Protein AF-X1FKG1-F1 (afdb_monomer_lite)

Structure (mmCIF, N/CA/C/O backbone):
data_AF-X1FKG1-F1
#
_entry.id   AF-X1FKG1-F1
#
loop_
_atom_site.group_PDB
_atom_site.id
_atom_site.type_symbol
_atom_site.label_atom_id
_atom_site.label_alt_id
_atom_site.label_comp_id
_atom_site.label_asym_id
_atom_site.label_entity_id
_atom_site.label_seq_id
_atom_site.pdbx_PDB_ins_code
_atom_site.Cartn_x
_atom_site.Cartn_y
_atom_site.Cartn_z
_atom_site.occupancy
_atom_site.B_iso_or_equiv
_atom_site.auth_seq_id
_atom_site.auth_comp_id
_atom_site.auth_asym_id
_atom_site.auth_atom_id
_atom_site.pdbx_PDB_model_num
ATOM 1 N N . ASP A 1 1 ? -14.562 4.900 23.841 1.00 72.75 1 ASP A N 1
ATOM 2 C CA . ASP A 1 1 ? -15.326 4.369 24.996 1.00 72.75 1 ASP A CA 1
ATOM 3 C C . ASP A 1 1 ? -16.244 3.189 24.719 1.00 72.75 1 ASP A C 1
ATOM 5 O O . ASP A 1 1 ? -16.094 2.174 25.389 1.00 72.75 1 ASP A O 1
ATOM 9 N N . ALA A 1 2 ? -17.152 3.243 23.737 1.00 84.62 2 ALA A N 1
ATOM 10 C CA . ALA A 1 2 ? -18.102 2.145 23.490 1.00 84.62 2 ALA A CA 1
ATOM 11 C C . ALA A 1 2 ? -17.444 0.772 23.217 1.00 84.62 2 ALA A C 1
ATOM 13 O O . ALA A 1 2 ? -17.965 -0.261 23.644 1.00 84.62 2 ALA A O 1
ATOM 14 N N . VAL A 1 3 ? -16.292 0.757 22.536 1.00 84.81 3 VAL A N 1
ATOM 15 C CA . VAL A 1 3 ? -15.502 -0.458 22.264 1.00 84.81 3 VAL A CA 1
ATOM 16 C C . VAL A 1 3 ? -14.938 -1.040 23.564 1.00 84.81 3 VAL A C 1
ATOM 18 O O . VAL A 1 3 ? -15.199 -2.198 23.875 1.00 84.81 3 VAL A O 1
ATOM 21 N N . ILE A 1 4 ? -14.272 -0.215 24.379 1.00 85.12 4 ILE A N 1
ATOM 22 C CA . ILE A 1 4 ? -13.695 -0.619 25.674 1.00 85.12 4 ILE A CA 1
ATOM 23 C C . ILE A 1 4 ? -14.789 -1.125 26.623 1.00 85.12 4 ILE A C 1
ATOM 25 O O . ILE A 1 4 ? -14.619 -2.155 27.268 1.00 85.12 4 ILE A O 1
ATOM 29 N N . ALA A 1 5 ? -15.939 -0.447 26.673 1.00 87.25 5 ALA A N 1
ATOM 30 C CA . ALA A 1 5 ? -17.075 -0.872 27.488 1.00 87.25 5 ALA A CA 1
ATOM 31 C C . ALA A 1 5 ? -17.655 -2.223 27.037 1.00 87.25 5 ALA A C 1
ATOM 33 O O . ALA A 1 5 ? -18.101 -3.009 27.866 1.00 87.25 5 ALA A O 1
ATOM 34 N N . THR A 1 6 ? -17.646 -2.510 25.731 1.00 85.81 6 THR A N 1
ATOM 35 C CA . THR A 1 6 ? -18.122 -3.794 25.191 1.00 85.81 6 THR A CA 1
ATOM 36 C C . THR A 1 6 ? -17.138 -4.923 25.519 1.00 85.81 6 THR A C 1
ATOM 38 O O . THR A 1 6 ? -17.564 -6.003 25.922 1.00 85.81 6 THR A O 1
ATOM 41 N N . ILE A 1 7 ? -15.830 -4.650 25.448 1.00 86.12 7 ILE A N 1
ATOM 42 C CA . ILE A 1 7 ? -14.781 -5.604 25.841 1.00 86.12 7 ILE A CA 1
ATOM 43 C C . ILE A 1 7 ? -14.866 -5.904 27.343 1.00 86.12 7 ILE A C 1
ATOM 45 O O . ILE A 1 7 ? -14.930 -7.065 27.723 1.00 86.12 7 ILE A O 1
ATOM 49 N N . LYS A 1 8 ? -14.972 -4.874 28.197 1.00 85.56 8 LYS A N 1
ATOM 50 C CA . LYS A 1 8 ? -15.081 -5.035 29.661 1.00 85.56 8 LYS A CA 1
ATOM 51 C C . LYS A 1 8 ? -16.341 -5.775 30.128 1.00 85.56 8 LYS A C 1
ATOM 53 O O . LYS A 1 8 ? -16.339 -6.316 31.225 1.00 85.56 8 LYS A O 1
ATOM 58 N N . LYS A 1 9 ? -17.422 -5.766 29.340 1.00 89.06 9 LYS A N 1
ATOM 59 C CA . LYS A 1 9 ? -18.666 -6.495 29.650 1.00 89.06 9 LYS A CA 1
ATOM 60 C C . LYS A 1 9 ? -18.612 -7.980 29.280 1.00 89.06 9 LYS A C 1
ATOM 62 O O . LYS A 1 9 ? -19.442 -8.740 29.766 1.00 89.06 9 LYS A O 1
ATOM 67 N N . SER A 1 10 ? -17.688 -8.371 28.407 1.00 89.19 10 SER A N 1
ATOM 68 C CA . SER A 1 10 ? -17.559 -9.751 27.932 1.00 89.19 10 SER A CA 1
ATOM 69 C C . SER A 1 10 ? -16.754 -10.572 28.941 1.00 89.19 10 SER A C 1
ATOM 71 O O . SER A 1 10 ? -15.785 -10.060 29.500 1.00 89.19 10 SER A O 1
ATOM 73 N N . LYS A 1 11 ? -17.138 -11.831 29.190 1.00 86.50 11 LYS A N 1
ATOM 74 C CA . LYS A 1 11 ? -16.444 -12.689 30.169 1.00 86.50 11 LYS A CA 1
ATOM 75 C C . LYS A 1 11 ? -15.296 -13.469 29.535 1.00 86.50 11 LYS A C 1
ATOM 77 O O . LYS A 1 11 ? -14.304 -13.738 30.206 1.00 86.50 11 LYS A O 1
ATOM 82 N N . ALA A 1 12 ? -15.416 -13.799 28.250 1.00 90.12 12 ALA A N 1
ATOM 83 C CA . ALA A 1 12 ? -14.386 -14.488 27.480 1.00 90.12 12 ALA A CA 1
ATOM 84 C C . ALA A 1 12 ? -13.888 -13.656 26.286 1.00 90.12 12 ALA A C 1
ATOM 86 O O . ALA A 1 12 ? -14.595 -12.808 25.737 1.00 90.12 12 ALA A O 1
ATOM 87 N N . THR A 1 13 ? -12.664 -13.939 25.837 1.00 85.88 13 THR A N 1
ATOM 88 C CA . THR A 1 13 ? -12.064 -13.324 24.639 1.00 85.88 13 THR A CA 1
ATOM 89 C C . THR A 1 13 ? -12.854 -13.640 23.370 1.00 85.88 13 THR A C 1
ATOM 91 O O . THR A 1 13 ? -13.007 -12.774 22.511 1.00 85.88 13 THR A O 1
ATOM 94 N N . THR A 1 14 ? -13.409 -14.849 23.268 1.00 89.44 14 THR A N 1
ATOM 95 C CA . THR A 1 14 ? -14.283 -15.281 22.167 1.00 89.44 14 THR A CA 1
ATOM 96 C C . THR A 1 14 ? -15.592 -14.491 22.132 1.00 89.44 14 THR A C 1
ATOM 98 O O . THR A 1 14 ? -15.970 -13.989 21.075 1.00 89.44 14 THR A O 1
ATOM 101 N N . GLU A 1 15 ? -16.233 -14.292 23.288 1.00 90.00 15 GLU A N 1
ATOM 102 C CA . GLU A 1 15 ? -17.449 -13.477 23.426 1.00 90.00 15 GLU A CA 1
ATOM 103 C C . GLU A 1 15 ? -17.204 -12.010 23.051 1.00 90.00 15 GLU A C 1
ATOM 105 O O . GLU A 1 15 ? -18.031 -11.394 22.372 1.00 90.00 15 GLU A O 1
ATOM 110 N N . ALA A 1 16 ? -16.057 -11.450 23.454 1.00 88.81 16 ALA A N 1
ATOM 111 C CA . ALA A 1 16 ? -15.669 -10.090 23.088 1.00 88.81 16 ALA A CA 1
ATOM 112 C C . ALA A 1 16 ? -15.492 -9.958 21.569 1.00 88.81 16 ALA A C 1
ATOM 114 O O . ALA A 1 16 ? -15.985 -9.002 20.970 1.00 88.81 16 ALA A O 1
ATOM 115 N N . LEU A 1 17 ? -14.848 -10.942 20.936 1.00 90.62 17 LEU A N 1
ATOM 116 C CA . LEU A 1 17 ? -14.663 -11.012 19.487 1.00 90.62 17 LEU A CA 1
ATOM 117 C C . LEU A 1 17 ? -16.005 -11.030 18.745 1.00 90.62 17 LEU A C 1
ATOM 119 O O . LEU A 1 17 ? -16.232 -10.202 17.863 1.00 90.62 17 LEU A O 1
ATOM 123 N N . GLU A 1 18 ? -16.917 -11.927 19.126 1.00 91.19 18 GLU A N 1
ATOM 124 C CA . GLU A 1 18 ? -18.247 -12.010 18.515 1.00 91.19 18 GLU A CA 1
ATOM 125 C C . GLU A 1 18 ? -19.071 -10.740 18.731 1.00 91.19 18 GLU A C 1
ATOM 127 O O . GLU A 1 18 ? -19.745 -10.269 17.812 1.00 91.19 18 GLU A O 1
ATOM 132 N N . SER A 1 19 ? -18.994 -10.158 19.928 1.00 90.56 19 SER A N 1
ATOM 133 C CA . SER A 1 19 ? -19.688 -8.914 20.261 1.00 90.56 19 SER A CA 1
ATOM 134 C C . SER A 1 19 ? -19.170 -7.741 19.432 1.00 90.56 19 SER A C 1
ATOM 136 O O . SER A 1 19 ? -19.964 -6.931 18.951 1.00 90.56 19 SER A O 1
ATOM 138 N N . LEU A 1 20 ? -17.854 -7.656 19.213 1.00 89.94 20 LEU A N 1
ATOM 139 C CA . LEU A 1 20 ? -17.237 -6.633 18.367 1.00 89.94 20 LEU A CA 1
ATOM 140 C C . LEU A 1 20 ? -17.643 -6.792 16.897 1.00 89.94 20 LEU A C 1
ATOM 142 O O . LEU A 1 20 ? -18.009 -5.806 16.255 1.00 89.94 20 LEU A O 1
ATOM 146 N N . VAL A 1 21 ? -17.650 -8.026 16.386 1.00 92.19 21 VAL A N 1
ATOM 147 C CA . VAL A 1 21 ? -18.098 -8.339 15.020 1.00 92.19 21 VAL A CA 1
ATOM 148 C C . VAL A 1 21 ? -19.570 -7.962 14.830 1.00 92.19 21 VAL A C 1
ATOM 150 O O . VAL A 1 21 ? -19.896 -7.229 13.899 1.00 92.19 21 VAL A O 1
ATOM 153 N N . LYS A 1 22 ? -20.461 -8.391 15.734 1.00 91.25 22 LYS A N 1
ATOM 154 C CA . LYS A 1 22 ? -21.910 -8.139 15.627 1.00 91.25 22 LYS A CA 1
ATOM 155 C C . LYS A 1 22 ? -22.260 -6.657 15.781 1.00 91.25 22 LYS A C 1
ATOM 157 O O . LYS A 1 22 ? -23.047 -6.126 15.003 1.00 91.25 22 LYS A O 1
ATOM 162 N N . LYS A 1 23 ? -21.679 -5.976 16.773 1.00 90.56 23 LYS A N 1
ATOM 163 C CA . LYS A 1 23 ? -22.067 -4.606 17.146 1.00 90.56 23 LYS A CA 1
ATOM 164 C C . LYS A 1 23 ? -21.447 -3.531 16.256 1.00 90.56 23 LYS A C 1
ATOM 166 O O . LYS A 1 23 ? -22.103 -2.534 15.973 1.00 90.56 23 LYS A O 1
ATOM 171 N N . PHE A 1 24 ? -20.203 -3.724 15.818 1.00 89.81 24 PHE A N 1
ATOM 172 C CA . PHE A 1 24 ? -19.464 -2.741 15.016 1.00 89.81 24 PHE A CA 1
ATOM 173 C C . PHE A 1 24 ? -19.287 -3.168 13.553 1.00 89.81 24 PHE A C 1
ATOM 175 O O . PHE A 1 24 ? -18.606 -2.474 12.802 1.00 89.81 24 PHE A O 1
ATOM 182 N N . LYS A 1 25 ? -19.903 -4.288 13.139 1.00 92.38 25 LYS A N 1
ATOM 183 C CA . LYS A 1 25 ? -19.806 -4.856 11.780 1.00 92.38 25 LYS A CA 1
ATOM 184 C C . LYS A 1 25 ? -18.354 -5.029 11.314 1.00 92.38 25 LYS A C 1
ATOM 186 O O . LYS A 1 25 ? -18.039 -4.853 10.140 1.00 92.38 25 LYS A O 1
ATOM 191 N N . LEU A 1 26 ? -17.462 -5.346 12.251 1.00 91.50 26 LEU A N 1
ATOM 192 C CA . LEU A 1 26 ? -16.046 -5.567 11.978 1.00 91.50 26 LEU A CA 1
ATOM 193 C C . LEU A 1 26 ? -15.831 -6.976 11.432 1.00 91.50 26 LEU A C 1
ATOM 195 O O . LEU A 1 26 ? -16.519 -7.920 11.815 1.00 91.50 26 LEU A O 1
ATOM 199 N N . THR A 1 27 ? -14.821 -7.145 10.587 1.00 93.62 27 THR A N 1
ATOM 200 C CA . THR A 1 27 ? -14.333 -8.487 10.246 1.00 93.62 27 THR A CA 1
ATOM 201 C C . THR A 1 27 ? -13.663 -9.133 11.459 1.00 93.62 27 THR A C 1
ATOM 203 O O . THR A 1 27 ? -13.145 -8.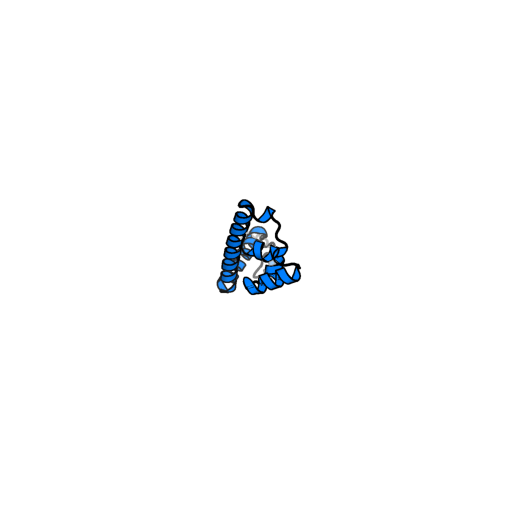448 12.344 1.00 93.62 27 THR A O 1
ATOM 206 N N . ARG A 1 28 ? -13.602 -10.469 11.486 1.00 91.69 28 ARG A N 1
ATOM 207 C CA . ARG A 1 28 ? -12.957 -11.214 12.581 1.00 91.69 28 ARG A CA 1
ATOM 208 C C . ARG A 1 28 ? -11.498 -10.788 12.796 1.00 91.69 28 ARG A C 1
ATOM 210 O O . ARG A 1 28 ? -11.077 -10.619 13.933 1.00 91.69 28 ARG A O 1
ATOM 217 N N . ARG A 1 29 ? -10.762 -10.534 11.705 1.00 93.12 29 ARG A N 1
ATOM 218 C CA . ARG A 1 29 ? -9.380 -10.022 11.744 1.00 93.12 29 ARG A CA 1
ATOM 219 C C . ARG A 1 29 ? -9.290 -8.630 12.373 1.00 93.12 29 ARG A C 1
ATOM 221 O O . ARG A 1 29 ? -8.436 -8.403 13.219 1.00 93.12 29 ARG A O 1
ATOM 228 N N . GLN A 1 30 ? -10.184 -7.714 11.997 1.00 91.81 30 GLN A N 1
ATOM 229 C CA . GLN A 1 30 ? -10.224 -6.369 12.583 1.00 91.81 30 GLN A CA 1
ATOM 230 C C . GLN A 1 30 ? -10.578 -6.411 14.072 1.00 91.81 30 GLN A C 1
ATOM 232 O O . GLN A 1 30 ? -9.939 -5.738 14.871 1.00 91.81 30 GLN A O 1
ATOM 237 N N . ALA A 1 31 ? -11.566 -7.220 14.456 1.00 92.00 31 ALA A N 1
ATOM 238 C CA . ALA A 1 31 ? -11.950 -7.373 15.854 1.00 92.00 31 ALA A CA 1
ATOM 239 C C . ALA A 1 31 ? -10.812 -7.969 16.702 1.00 92.00 31 ALA A C 1
ATOM 241 O O . ALA A 1 31 ? -10.580 -7.507 17.816 1.00 92.00 31 ALA A O 1
ATOM 242 N N . GLN A 1 32 ? -10.060 -8.932 16.164 1.00 91.62 32 GLN A N 1
ATOM 243 C CA . GLN A 1 32 ? -8.874 -9.472 16.826 1.00 91.62 32 GLN A CA 1
ATOM 244 C C . GLN A 1 32 ? -7.773 -8.411 16.994 1.00 91.62 32 GLN A C 1
ATOM 246 O O . GLN A 1 32 ? -7.265 -8.244 18.098 1.00 91.62 32 GLN A O 1
ATOM 251 N N . ALA A 1 33 ? -7.482 -7.620 15.957 1.00 91.06 33 ALA A N 1
ATOM 252 C CA . ALA A 1 33 ? -6.508 -6.527 16.047 1.00 91.06 33 ALA A CA 1
ATOM 253 C C . ALA A 1 33 ? -6.888 -5.477 17.113 1.00 91.06 33 ALA A C 1
ATOM 255 O O . ALA A 1 33 ? -6.027 -4.941 17.811 1.00 91.06 33 ALA A O 1
ATOM 256 N N . VAL A 1 34 ? -8.189 -5.211 17.288 1.00 89.31 34 VAL A N 1
ATOM 257 C CA . VAL A 1 34 ? -8.692 -4.326 18.352 1.00 89.31 34 VAL A CA 1
ATOM 258 C C . VAL A 1 34 ? -8.434 -4.913 19.744 1.00 89.31 34 VAL A C 1
ATOM 260 O O . VAL A 1 34 ? -8.084 -4.168 20.656 1.00 89.31 34 VAL A O 1
ATOM 263 N N . LEU A 1 35 ? -8.578 -6.229 19.927 1.00 88.00 35 LEU A N 1
ATOM 264 C CA . LEU A 1 35 ? -8.285 -6.890 21.207 1.00 88.00 35 LEU A CA 1
ATOM 265 C C . LEU A 1 35 ? -6.785 -6.917 21.529 1.00 88.00 35 LEU A C 1
ATOM 267 O O . LEU A 1 35 ? -6.412 -6.850 22.696 1.00 88.00 35 LEU A O 1
ATOM 271 N N . GLU A 1 36 ? -5.933 -6.989 20.508 1.00 90.06 36 GLU A N 1
ATOM 272 C CA . GLU A 1 36 ? -4.468 -6.986 20.639 1.00 90.06 36 GLU A CA 1
ATOM 273 C C . GLU A 1 36 ? -3.882 -5.574 20.852 1.00 90.06 36 GLU A C 1
ATOM 275 O O . GLU A 1 36 ? -2.687 -5.419 21.121 1.00 90.06 36 GLU A O 1
ATOM 280 N N . THR A 1 37 ? -4.716 -4.532 20.761 1.00 88.75 37 THR A N 1
ATOM 281 C CA . THR A 1 37 ? -4.295 -3.135 20.925 1.00 88.75 37 THR A CA 1
ATOM 282 C C . THR A 1 37 ? -3.860 -2.859 22.369 1.00 88.75 37 THR A C 1
ATOM 284 O O . THR A 1 37 ? -4.573 -3.150 23.330 1.00 88.75 37 THR A O 1
ATOM 287 N N . ARG A 1 38 ? -2.690 -2.237 22.541 1.00 86.31 38 ARG A N 1
ATOM 288 C CA . ARG A 1 38 ? -2.139 -1.865 23.855 1.00 86.31 38 ARG A CA 1
ATOM 289 C C . ARG A 1 38 ? -2.599 -0.465 24.259 1.00 86.31 38 ARG A C 1
ATOM 291 O O . ARG A 1 38 ? -2.647 0.431 23.423 1.00 86.31 38 ARG A O 1
ATOM 298 N N . LEU A 1 39 ? -2.827 -0.226 25.555 1.00 83.69 39 LEU A N 1
ATOM 299 C CA . LEU A 1 39 ? -3.289 1.079 26.070 1.00 83.69 39 LEU A CA 1
ATOM 300 C C . LEU A 1 39 ? -2.385 2.260 25.663 1.00 83.69 39 LEU A C 1
ATOM 302 O O . LEU A 1 39 ? -2.887 3.343 25.383 1.00 83.69 39 LEU A O 1
ATOM 306 N N . GLN A 1 40 ? -1.071 2.046 25.552 1.00 85.12 40 GLN A N 1
ATOM 307 C CA . GLN A 1 40 ? -0.111 3.061 25.087 1.00 85.12 40 GLN A CA 1
ATOM 308 C C . GLN A 1 40 ? -0.398 3.589 23.666 1.00 85.12 40 GLN A C 1
ATOM 310 O O . GLN A 1 40 ? -0.086 4.737 23.353 1.00 85.12 40 GLN A O 1
ATOM 315 N N . GLN A 1 41 ? -1.030 2.778 22.810 1.00 83.12 41 GLN A N 1
ATOM 316 C CA . GLN A 1 41 ? -1.378 3.149 21.433 1.00 83.12 41 GLN A CA 1
ATOM 317 C C . GLN A 1 41 ? -2.585 4.097 21.370 1.00 83.12 41 GLN A C 1
ATOM 319 O O . GLN A 1 41 ? -2.892 4.642 20.315 1.00 83.12 41 GLN A O 1
ATOM 324 N N . LEU A 1 42 ? -3.268 4.320 22.498 1.00 81.00 42 LEU A N 1
ATOM 325 C CA . LEU A 1 42 ? -4.374 5.272 22.601 1.00 81.00 42 LEU A CA 1
ATOM 326 C C . LEU A 1 42 ? -3.900 6.710 22.847 1.00 81.00 42 LEU A C 1
ATOM 328 O O . LEU A 1 42 ? -4.734 7.613 22.865 1.00 81.00 42 LEU A O 1
ATOM 332 N N . THR A 1 43 ? -2.596 6.932 23.036 1.00 90.31 43 THR A N 1
ATOM 333 C CA . THR A 1 43 ? -2.030 8.277 23.196 1.00 90.31 43 THR A CA 1
ATOM 334 C C . THR A 1 43 ? -2.253 9.128 21.943 1.00 90.31 43 THR A C 1
ATOM 336 O O . THR A 1 43 ? -2.276 8.617 20.821 1.00 90.31 43 THR A O 1
ATOM 339 N N . SER A 1 44 ? -2.394 10.446 22.114 1.00 89.56 44 SER A N 1
ATOM 340 C CA . SER A 1 44 ? -2.662 11.369 21.000 1.00 89.56 44 SER A CA 1
ATOM 341 C C . SER A 1 44 ? -1.590 11.303 19.907 1.00 89.56 44 SER A C 1
ATOM 343 O O . SER A 1 44 ? -1.919 11.344 18.725 1.00 89.56 44 SER A O 1
ATOM 345 N N . LEU A 1 45 ? -0.320 11.127 20.292 1.00 92.25 45 LEU A N 1
ATOM 346 C CA . LEU A 1 45 ? 0.798 11.023 19.353 1.00 92.25 45 LEU A CA 1
ATOM 347 C C . LEU A 1 45 ? 0.691 9.776 18.460 1.00 92.25 45 LEU A C 1
ATOM 349 O O . LEU A 1 45 ? 0.885 9.866 17.249 1.00 92.25 45 LEU A O 1
ATOM 353 N N . GLU A 1 46 ? 0.361 8.618 19.035 1.00 90.06 46 GLU A N 1
ATOM 354 C CA . GLU A 1 46 ? 0.190 7.376 18.272 1.00 90.06 46 GLU A CA 1
ATOM 355 C C . GLU A 1 46 ? -1.050 7.435 17.371 1.00 90.06 46 GLU A C 1
ATOM 357 O O . GLU A 1 46 ? -1.004 7.009 16.216 1.00 90.06 46 GLU A O 1
ATOM 362 N N . GLN A 1 47 ? -2.133 8.064 17.837 1.00 87.81 47 GLN A N 1
ATOM 363 C CA . GLN A 1 47 ? -3.308 8.311 16.998 1.00 87.81 47 GLN A CA 1
ATOM 364 C C . GLN A 1 47 ? -2.997 9.223 15.804 1.00 87.81 47 GLN A C 1
ATOM 366 O O . GLN A 1 47 ? -3.491 8.984 14.700 1.00 87.81 47 GLN A O 1
ATOM 371 N N . GLU A 1 48 ? -2.192 10.270 15.994 1.00 92.81 48 GLU A N 1
ATOM 372 C CA . GLU A 1 48 ? -1.760 11.134 14.894 1.00 92.81 48 GLU A CA 1
ATOM 373 C C . GLU A 1 48 ? -0.874 10.395 13.892 1.00 92.81 48 GLU A C 1
ATOM 375 O O . GLU A 1 48 ? -1.081 10.544 12.686 1.00 92.81 48 GLU A O 1
ATOM 380 N N . LYS A 1 49 ? 0.075 9.576 14.365 1.00 93.00 49 LYS A N 1
ATOM 381 C CA . LYS A 1 49 ? 0.909 8.737 13.492 1.00 93.00 49 LYS A CA 1
ATOM 382 C C . LYS A 1 49 ? 0.053 7.805 12.638 1.00 93.00 49 LYS A C 1
ATOM 384 O O . LYS A 1 49 ? 0.205 7.813 11.421 1.00 93.00 49 LYS A O 1
ATOM 389 N N . LEU A 1 50 ? -0.904 7.099 13.242 1.00 90.25 50 LEU A N 1
ATOM 390 C CA . LEU A 1 50 ? -1.826 6.215 12.521 1.00 90.25 50 LEU A CA 1
ATOM 391 C C . LEU A 1 50 ? -2.668 6.966 11.482 1.00 90.25 50 LEU A C 1
ATOM 393 O O . LEU A 1 50 ? -2.870 6.478 10.372 1.00 90.25 50 LEU A O 1
ATOM 397 N N . LYS A 1 51 ? -3.148 8.175 11.804 1.00 92.25 51 LYS A N 1
ATOM 398 C CA . LYS A 1 51 ? -3.888 9.011 10.842 1.00 92.25 51 LYS A CA 1
ATOM 399 C C . LYS A 1 51 ? -3.013 9.445 9.665 1.00 92.25 51 LYS A C 1
ATOM 401 O O . LYS A 1 51 ? -3.502 9.461 8.534 1.00 92.25 51 LYS A O 1
ATOM 406 N N . LYS A 1 52 ? -1.749 9.802 9.919 1.00 95.38 52 LYS A N 1
ATOM 407 C CA . LYS A 1 52 ? -0.779 10.143 8.866 1.00 95.38 52 LYS A CA 1
ATOM 408 C C . LYS A 1 52 ? -0.501 8.932 7.983 1.00 95.38 52 LYS A C 1
ATOM 410 O O . LYS A 1 52 ? -0.705 9.017 6.779 1.00 95.38 52 LYS A O 1
ATOM 415 N N . GLU A 1 53 ? -0.176 7.793 8.584 1.00 94.25 53 GLU A N 1
ATOM 416 C CA . GLU A 1 53 ? 0.077 6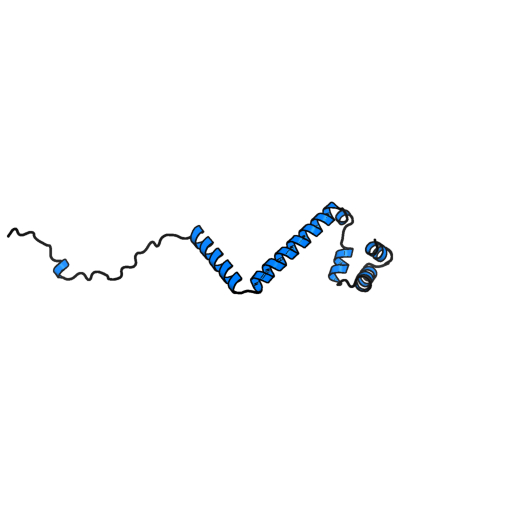.547 7.860 1.00 94.25 53 GLU A CA 1
ATOM 417 C C . GLU A 1 53 ? -1.126 6.130 7.005 1.00 94.25 53 GLU A C 1
ATOM 419 O O . GLU A 1 53 ? -0.976 5.808 5.829 1.00 94.25 53 GLU A O 1
ATOM 424 N N . TYR A 1 54 ? -2.343 6.219 7.548 1.00 94.88 54 TYR A N 1
ATOM 425 C CA . TYR A 1 54 ? -3.565 5.955 6.792 1.00 94.88 54 TYR A CA 1
ATOM 426 C C . TYR A 1 54 ? -3.712 6.881 5.577 1.00 94.88 54 TYR A C 1
ATOM 428 O O . TYR A 1 54 ? -4.083 6.430 4.489 1.00 94.88 54 TYR A O 1
ATOM 436 N N . LYS A 1 55 ? -3.417 8.176 5.739 1.00 95.69 55 LYS A N 1
ATOM 437 C CA . LYS A 1 55 ? -3.463 9.145 4.640 1.00 95.69 55 LYS A CA 1
ATOM 438 C C . LYS A 1 55 ? -2.427 8.807 3.566 1.00 95.69 55 LYS A C 1
ATOM 440 O O . LYS A 1 55 ? -2.777 8.799 2.386 1.00 95.69 55 LYS A O 1
ATOM 445 N N . ASP A 1 56 ? -1.208 8.475 3.972 1.00 95.56 56 ASP A N 1
ATOM 446 C CA . ASP A 1 56 ? -0.113 8.130 3.066 1.00 95.56 56 ASP A CA 1
ATOM 447 C C . ASP A 1 56 ? -0.410 6.836 2.302 1.00 95.56 56 ASP A C 1
ATOM 449 O O . ASP A 1 56 ? -0.241 6.774 1.084 1.00 95.56 56 ASP A O 1
ATOM 453 N N . LEU A 1 57 ? -0.932 5.812 2.985 1.00 95.31 57 LEU A N 1
ATOM 454 C CA . LEU A 1 57 ? -1.381 4.571 2.354 1.00 95.31 57 LEU A CA 1
ATOM 455 C C . LEU A 1 57 ? -2.500 4.832 1.346 1.00 95.31 57 LEU A C 1
ATOM 457 O O . LEU A 1 57 ? -2.446 4.328 0.227 1.00 95.31 57 LEU A O 1
ATOM 461 N N . LYS A 1 58 ? -3.488 5.663 1.694 1.00 95.06 58 LYS A N 1
ATOM 462 C CA . LYS A 1 58 ? -4.577 6.021 0.775 1.00 95.06 58 LYS A CA 1
ATOM 463 C C . LYS A 1 58 ? -4.065 6.773 -0.456 1.00 95.06 58 LYS A C 1
ATOM 465 O O . LYS A 1 58 ? -4.564 6.554 -1.560 1.00 95.06 58 LYS A O 1
ATOM 470 N N . GLN A 1 59 ? -3.065 7.635 -0.280 1.00 95.19 59 GLN A N 1
ATOM 471 C CA . GLN A 1 59 ? -2.415 8.330 -1.385 1.00 95.19 59 GLN A CA 1
ATOM 472 C C . GLN A 1 59 ? -1.668 7.350 -2.297 1.00 95.19 59 GLN A C 1
ATOM 474 O O . GLN A 1 59 ? -1.888 7.383 -3.507 1.00 95.19 59 GLN A O 1
ATOM 479 N N . LYS A 1 60 ? -0.879 6.431 -1.727 1.00 93.88 60 LYS A N 1
ATOM 480 C CA . LYS A 1 60 ? -0.182 5.375 -2.479 1.00 93.88 60 LYS A CA 1
ATOM 481 C C . LYS A 1 60 ? -1.147 4.476 -3.247 1.00 93.88 60 LYS A C 1
ATOM 483 O O . LYS A 1 60 ? -0.914 4.202 -4.416 1.00 93.88 60 LYS A O 1
ATOM 488 N N . ILE A 1 61 ? -2.257 4.062 -2.630 1.00 93.75 61 ILE A N 1
ATOM 489 C CA . ILE A 1 61 ? -3.292 3.261 -3.306 1.00 93.75 61 ILE A CA 1
ATOM 490 C C . ILE A 1 61 ? -3.832 4.012 -4.524 1.00 93.75 61 ILE A C 1
ATOM 492 O O . ILE A 1 61 ? -3.888 3.448 -5.610 1.00 93.75 61 ILE A O 1
ATOM 496 N N . SER A 1 62 ? -4.174 5.293 -4.372 1.00 92.62 62 SER A N 1
ATOM 497 C CA . SER A 1 62 ? -4.661 6.119 -5.485 1.00 92.62 62 SER A CA 1
ATOM 498 C C . SER A 1 62 ? -3.630 6.248 -6.609 1.00 92.62 62 SER A C 1
ATOM 500 O O . SER A 1 62 ? -3.978 6.174 -7.786 1.00 92.62 62 SER A O 1
ATOM 502 N N . GLU A 1 63 ? -2.355 6.413 -6.262 1.00 89.62 63 GLU A N 1
ATOM 503 C CA . GLU A 1 63 ? -1.259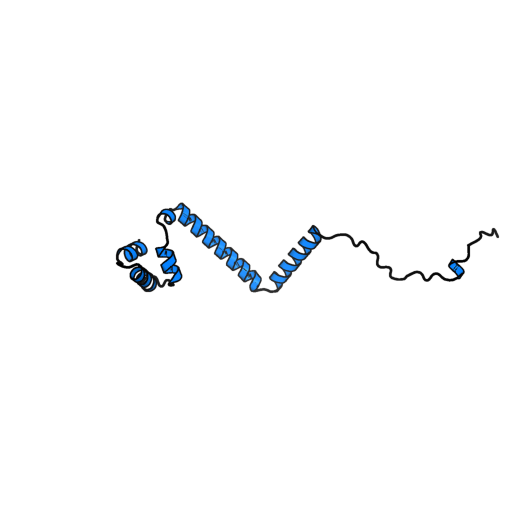 6.468 -7.227 1.00 89.62 63 GLU A CA 1
ATOM 504 C C . GLU A 1 63 ? -1.097 5.142 -7.982 1.00 89.62 63 GLU A C 1
ATOM 506 O O . GLU A 1 63 ? -1.104 5.132 -9.213 1.00 89.62 63 GLU A O 1
ATOM 511 N N . PHE A 1 64 ? -1.049 4.016 -7.269 1.00 90.44 64 PHE A N 1
ATOM 512 C CA . PHE A 1 64 ? -0.942 2.693 -7.882 1.00 90.44 64 PHE A CA 1
ATOM 513 C C . PHE A 1 64 ? -2.162 2.351 -8.733 1.00 90.44 64 PHE A C 1
ATOM 515 O O . PHE A 1 64 ? -2.010 1.851 -9.843 1.00 90.44 64 PHE A O 1
ATOM 522 N N . GLU A 1 65 ? -3.372 2.684 -8.284 1.00 90.38 65 GLU A N 1
ATOM 523 C CA . GLU A 1 65 ? -4.575 2.515 -9.096 1.00 90.38 65 GLU A CA 1
ATOM 524 C C . GLU A 1 65 ? -4.529 3.345 -10.380 1.00 90.38 65 GLU A C 1
ATOM 526 O O . GLU A 1 65 ? -4.953 2.862 -11.427 1.00 90.38 65 GLU A O 1
ATOM 531 N N . LYS A 1 66 ? -4.024 4.585 -10.333 1.00 88.38 66 LYS A N 1
ATOM 532 C CA . LYS A 1 66 ? -3.860 5.417 -11.538 1.00 88.38 66 LYS A CA 1
ATOM 533 C C . LYS A 1 66 ? -2.871 4.807 -12.523 1.00 88.38 66 LYS A C 1
ATOM 535 O O . LYS A 1 66 ? -3.095 4.893 -13.728 1.00 88.38 66 LYS A O 1
ATOM 540 N N . ILE A 1 67 ? -1.800 4.202 -12.015 1.00 86.44 67 ILE A N 1
ATOM 541 C CA . ILE A 1 67 ? -0.817 3.498 -12.839 1.00 86.44 67 ILE A CA 1
ATOM 542 C C . ILE A 1 67 ? -1.463 2.258 -13.470 1.00 86.44 67 ILE A C 1
ATOM 544 O O . ILE A 1 67 ? -1.378 2.082 -14.679 1.00 86.44 67 ILE A O 1
ATOM 548 N N . LEU A 1 68 ? -2.171 1.441 -12.684 1.00 85.56 68 LEU A N 1
ATOM 549 C CA . LEU A 1 68 ? -2.793 0.202 -13.164 1.00 85.56 68 LEU A CA 1
ATOM 550 C C . LEU A 1 68 ? -3.969 0.434 -14.126 1.00 85.56 68 LEU A C 1
ATOM 552 O O . LEU A 1 68 ? -4.220 -0.403 -14.988 1.00 85.56 68 LEU A O 1
ATOM 556 N N . LYS A 1 69 ? -4.692 1.553 -13.999 1.00 89.50 69 LYS A N 1
ATOM 557 C CA . LYS A 1 69 ? -5.845 1.880 -14.858 1.00 89.50 69 LYS A CA 1
ATOM 558 C C . LYS A 1 69 ? -5.456 2.298 -16.279 1.00 89.50 69 LYS A C 1
ATOM 560 O O . LYS A 1 69 ? -6.300 2.204 -17.165 1.00 89.50 69 LYS A O 1
ATOM 565 N N . ASP A 1 70 ? -4.227 2.765 -16.509 1.00 88.62 70 ASP A N 1
ATOM 566 C CA . ASP A 1 70 ? -3.793 3.253 -17.822 1.00 88.62 70 ASP A CA 1
ATOM 567 C C . ASP A 1 70 ? -2.427 2.682 -18.224 1.00 88.62 70 ASP A C 1
ATOM 569 O O . ASP A 1 70 ? -1.372 3.092 -17.733 1.00 88.62 70 ASP A O 1
ATOM 573 N N . ILE A 1 71 ? -2.453 1.790 -19.216 1.00 87.38 71 ILE A N 1
ATOM 574 C CA . ILE A 1 71 ? -1.266 1.196 -19.843 1.00 87.38 71 ILE A CA 1
ATOM 575 C C . ILE A 1 71 ? -0.266 2.254 -20.332 1.00 87.38 71 ILE A C 1
ATOM 577 O O . ILE A 1 71 ? 0.943 2.026 -20.277 1.00 87.38 71 ILE A O 1
ATOM 581 N N . LYS A 1 72 ? -0.724 3.434 -20.774 1.00 88.94 72 LYS A N 1
ATOM 582 C CA . LYS A 1 72 ? 0.180 4.499 -21.233 1.00 88.94 72 LYS A CA 1
ATOM 583 C C . LYS A 1 72 ? 1.032 5.043 -20.091 1.00 88.94 72 LYS A C 1
ATOM 585 O O . LYS A 1 72 ? 2.190 5.389 -20.320 1.00 88.94 72 LYS A O 1
ATOM 590 N N . ASN A 1 73 ? 0.494 5.113 -18.873 1.00 85.12 73 ASN A N 1
ATOM 591 C CA . ASN A 1 73 ? 1.256 5.555 -17.706 1.00 85.12 73 ASN A CA 1
ATOM 592 C C . ASN A 1 73 ? 2.308 4.519 -17.309 1.00 85.12 73 ASN A C 1
ATOM 594 O O . ASN A 1 73 ? 3.443 4.897 -17.031 1.00 85.12 73 ASN A O 1
ATOM 598 N N . VAL 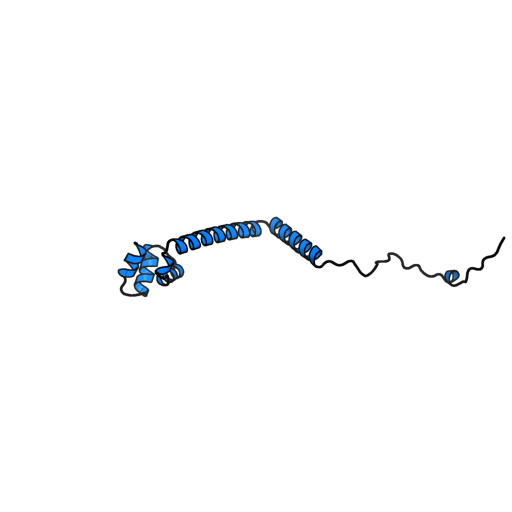A 1 74 ? 1.975 3.228 -17.388 1.00 86.81 74 VAL A N 1
ATOM 599 C CA . VAL A 1 74 ? 2.945 2.138 -17.191 1.00 86.81 74 VAL A CA 1
ATOM 600 C C . VAL A 1 74 ? 4.093 2.244 -18.197 1.00 86.81 74 VAL A C 1
ATOM 602 O O . VAL A 1 74 ? 5.256 2.260 -17.805 1.00 86.81 74 VAL A O 1
ATOM 605 N N . LEU A 1 75 ? 3.787 2.404 -19.488 1.00 89.94 75 LEU A N 1
ATOM 606 C CA . LEU A 1 75 ? 4.812 2.540 -20.528 1.00 89.94 75 LEU A CA 1
ATOM 607 C C . LEU A 1 75 ? 5.695 3.778 -20.324 1.00 89.94 75 LEU A C 1
ATOM 609 O O . LEU A 1 75 ? 6.904 3.700 -20.524 1.00 89.94 75 LEU A O 1
ATOM 613 N N . LYS A 1 76 ? 5.125 4.907 -19.884 1.00 91.75 76 LYS A N 1
ATOM 614 C CA . LYS A 1 76 ? 5.910 6.104 -19.540 1.00 91.75 76 LYS A CA 1
ATOM 615 C C . LYS A 1 76 ? 6.891 5.838 -18.400 1.00 91.75 76 LYS A C 1
ATOM 617 O O . LYS A 1 76 ? 8.030 6.290 -18.484 1.00 91.75 76 LYS A O 1
ATOM 622 N N . ILE A 1 77 ? 6.459 5.120 -17.361 1.00 90.38 77 ILE A N 1
ATOM 623 C CA . ILE A 1 77 ? 7.323 4.745 -16.234 1.00 90.38 77 ILE A CA 1
ATOM 624 C C . ILE A 1 77 ? 8.460 3.851 -16.729 1.00 90.38 77 ILE A C 1
ATOM 626 O O . ILE A 1 77 ? 9.618 4.167 -16.481 1.00 90.38 77 ILE A O 1
ATOM 630 N N . ILE A 1 78 ? 8.152 2.825 -17.526 1.00 90.81 78 ILE A N 1
ATOM 631 C CA . ILE A 1 78 ? 9.163 1.921 -18.095 1.00 90.81 78 ILE A CA 1
ATOM 632 C C . ILE A 1 78 ? 10.183 2.694 -18.938 1.00 90.81 78 ILE A C 1
ATOM 634 O O . ILE A 1 78 ? 11.385 2.527 -18.762 1.00 90.81 78 ILE A O 1
ATOM 638 N N . VAL A 1 79 ? 9.733 3.575 -19.837 1.00 94.31 79 VAL A N 1
ATOM 639 C CA . VAL A 1 79 ? 10.640 4.387 -20.667 1.00 94.31 79 VAL A CA 1
ATOM 640 C C . VAL A 1 79 ? 11.527 5.280 -19.802 1.00 94.31 79 VAL A C 1
ATOM 642 O O . V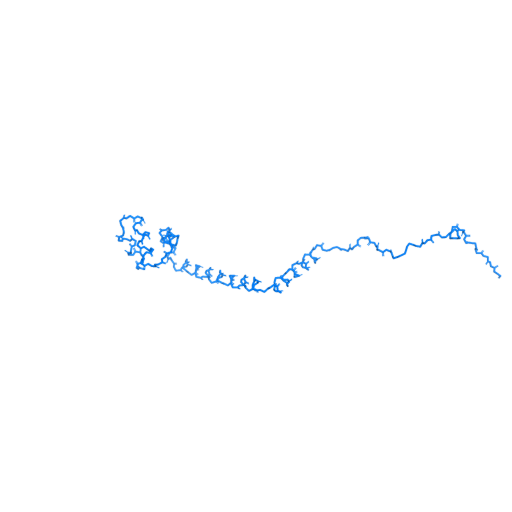AL A 1 79 ? 12.713 5.436 -20.096 1.00 94.31 79 VAL A O 1
ATOM 645 N N . LYS A 1 80 ? 10.976 5.866 -18.736 1.00 95.00 80 LYS A N 1
ATOM 646 C CA . LYS A 1 80 ? 11.748 6.677 -17.79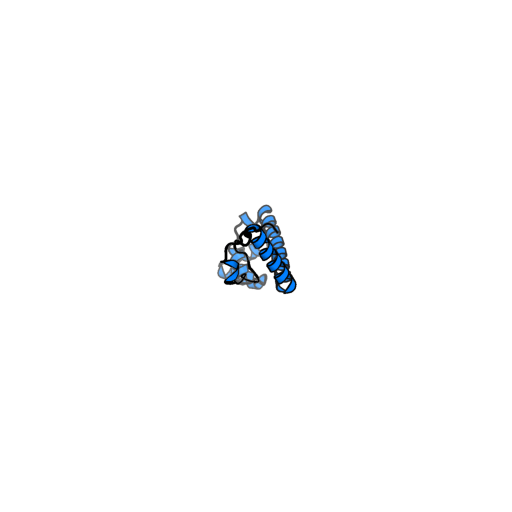4 1.00 95.00 80 LYS A CA 1
ATOM 647 C C . LYS A 1 80 ? 12.824 5.838 -17.097 1.00 95.00 80 LYS A C 1
ATOM 649 O O . LYS A 1 80 ? 13.990 6.216 -17.147 1.00 95.00 80 LYS A O 1
ATOM 654 N N . GLU A 1 81 ? 12.459 4.692 -16.531 1.00 93.81 81 GLU A N 1
ATOM 655 C CA . GLU A 1 81 ? 13.385 3.797 -15.824 1.00 93.81 81 GLU A CA 1
ATOM 656 C C . GLU A 1 81 ? 14.476 3.242 -16.751 1.00 93.81 81 GLU A C 1
ATOM 658 O O . GLU A 1 81 ? 15.654 3.247 -16.401 1.00 93.81 81 GLU A O 1
ATOM 663 N N . VAL A 1 82 ? 14.122 2.831 -17.972 1.00 94.31 82 VAL A N 1
ATOM 664 C CA . VAL A 1 82 ? 15.091 2.346 -18.970 1.00 94.31 82 VAL A CA 1
ATOM 665 C C . VAL A 1 82 ? 16.071 3.448 -19.374 1.00 94.31 82 VAL A C 1
ATOM 667 O O . VAL A 1 82 ? 17.265 3.186 -19.516 1.00 94.31 82 VAL A O 1
ATOM 670 N N . ASN A 1 83 ? 15.605 4.690 -19.528 1.00 94.62 83 ASN A N 1
ATOM 671 C CA . ASN A 1 83 ? 16.493 5.819 -19.805 1.00 94.62 83 ASN A CA 1
ATOM 672 C C . ASN A 1 83 ? 17.401 6.147 -18.614 1.00 94.62 83 ASN A C 1
ATOM 674 O O . ASN A 1 83 ? 18.579 6.429 -18.816 1.00 94.62 83 ASN A O 1
ATOM 678 N N . GLU A 1 84 ? 16.898 6.077 -17.381 1.00 95.19 84 GLU A N 1
ATOM 679 C CA . GLU A 1 84 ? 17.724 6.238 -16.179 1.00 95.19 84 GLU A CA 1
ATOM 680 C C . GLU A 1 84 ? 18.806 5.153 -16.094 1.00 95.19 84 GLU A C 1
ATOM 682 O O . GLU A 1 84 ? 19.970 5.467 -15.841 1.00 95.19 84 GLU A O 1
ATOM 687 N N . LEU A 1 85 ? 18.464 3.896 -16.394 1.00 93.50 85 LEU A N 1
ATOM 688 C CA . LEU A 1 85 ? 19.430 2.798 -16.477 1.00 93.50 85 LEU A CA 1
ATOM 689 C C . LEU A 1 85 ? 20.467 3.033 -17.577 1.00 93.50 85 LEU A C 1
ATOM 691 O O . LEU A 1 85 ? 21.661 2.881 -17.325 1.00 93.50 85 LEU A O 1
ATOM 695 N N . LYS A 1 86 ? 20.036 3.454 -18.771 1.00 93.06 86 LYS A N 1
ATOM 696 C CA . LYS A 1 86 ? 20.938 3.812 -19.873 1.00 93.06 86 LYS A CA 1
ATOM 697 C C . LYS A 1 86 ? 21.889 4.940 -19.474 1.00 93.06 86 LYS A C 1
ATOM 699 O O . LYS A 1 86 ? 23.065 4.872 -19.799 1.00 93.06 86 LYS A O 1
ATOM 704 N N . ASN A 1 87 ? 21.416 5.958 -18.761 1.00 92.75 87 ASN A N 1
ATOM 705 C CA . ASN A 1 87 ? 22.267 7.063 -18.316 1.00 92.75 87 ASN A CA 1
ATOM 706 C C . ASN A 1 87 ? 23.251 6.633 -17.223 1.00 92.75 87 ASN A C 1
ATOM 708 O O . ASN A 1 87 ? 24.371 7.129 -17.173 1.00 92.75 87 ASN A O 1
ATOM 712 N N . LYS A 1 88 ? 22.837 5.716 -16.344 1.00 95.81 88 LYS A N 1
ATOM 713 C CA . LYS A 1 88 ? 23.663 5.244 -15.230 1.00 95.81 88 LYS A CA 1
ATOM 714 C C . LYS A 1 88 ? 24.715 4.216 -15.652 1.00 95.81 88 LYS A C 1
ATOM 716 O O . LYS A 1 88 ? 25.783 4.173 -15.049 1.00 95.81 88 LYS A O 1
ATOM 721 N N . TYR A 1 89 ? 24.408 3.386 -16.647 1.00 94.19 89 TYR A N 1
ATOM 722 C CA . TYR A 1 89 ? 25.219 2.219 -17.015 1.00 94.19 89 TYR A CA 1
ATOM 723 C C . TYR A 1 89 ? 25.594 2.150 -18.500 1.00 94.19 89 TYR A C 1
ATOM 725 O O . TYR A 1 89 ? 26.231 1.187 -18.915 1.00 94.19 89 TYR A O 1
ATOM 733 N N . GLY A 1 90 ? 25.181 3.118 -19.314 1.00 90.69 90 GLY A N 1
ATOM 734 C CA . GLY A 1 90 ? 25.476 3.129 -20.741 1.00 90.69 90 GLY A CA 1
ATOM 735 C C . GLY A 1 90 ? 26.940 3.444 -21.017 1.00 90.69 90 GLY A C 1
ATOM 736 O O . GLY A 1 90 ? 27.507 4.375 -20.447 1.00 90.69 90 GLY A O 1
ATOM 737 N N . ASP A 1 91 ? 27.530 2.688 -21.934 1.00 93.12 91 ASP A N 1
ATOM 738 C CA . ASP A 1 91 ? 28.869 2.909 -22.451 1.00 93.12 91 ASP A CA 1
ATOM 739 C C . ASP A 1 91 ? 28.855 3.130 -23.969 1.00 93.12 91 ASP A C 1
ATOM 741 O O . ASP A 1 91 ? 27.885 2.850 -24.683 1.00 93.12 91 ASP A O 1
ATOM 745 N N . ASN A 1 92 ? 29.947 3.701 -24.475 1.00 90.88 92 ASN A N 1
ATOM 746 C CA . ASN A 1 92 ? 30.109 3.877 -25.909 1.00 90.88 92 ASN A CA 1
ATOM 747 C C . ASN A 1 92 ? 30.402 2.531 -26.570 1.00 90.88 92 ASN A C 1
ATOM 749 O O . ASN A 1 92 ? 31.175 1.714 -26.065 1.00 90.88 92 ASN A O 1
ATOM 753 N N . ARG A 1 93 ? 29.834 2.329 -27.761 1.00 90.19 93 ARG A N 1
ATOM 754 C CA . ARG A 1 93 ? 30.065 1.115 -28.539 1.00 90.19 93 ARG A CA 1
ATOM 755 C C . ARG A 1 93 ? 31.556 0.983 -28.866 1.00 90.19 93 ARG A C 1
ATOM 757 O O . ARG A 1 93 ? 32.132 1.828 -29.542 1.00 90.19 93 ARG A O 1
ATOM 764 N N . ARG A 1 94 ? 32.161 -0.119 -28.424 1.00 92.00 94 ARG A N 1
ATOM 765 C CA . ARG A 1 94 ? 33.591 -0.405 -28.633 1.00 92.00 94 ARG A CA 1
ATOM 766 C C . ARG A 1 94 ? 33.924 -0.873 -30.053 1.00 92.00 94 ARG A C 1
ATOM 768 O O . ARG A 1 94 ? 35.079 -0.810 -30.456 1.00 92.00 94 ARG A O 1
ATOM 775 N N . THR A 1 95 ? 32.936 -1.375 -30.795 1.00 89.12 95 THR A N 1
ATOM 776 C CA . THR A 1 95 ? 33.109 -1.932 -32.144 1.00 89.12 95 THR A CA 1
ATOM 777 C C . THR A 1 95 ? 32.474 -1.044 -33.207 1.00 89.12 95 THR A C 1
ATOM 779 O O . THR A 1 95 ? 31.346 -0.575 -33.055 1.00 89.12 95 THR A O 1
ATOM 782 N N . TYR A 1 96 ? 33.166 -0.863 -34.327 1.00 83.88 96 TYR A N 1
ATOM 783 C CA . TYR A 1 96 ? 32.655 -0.115 -35.474 1.00 83.88 96 TYR A CA 1
ATOM 784 C C . TYR A 1 96 ? 31.912 -1.048 -36.433 1.00 83.88 96 TYR A C 1
ATOM 786 O O . TYR A 1 96 ? 32.296 -2.203 -36.607 1.00 83.88 96 TYR A O 1
ATOM 794 N N . VAL A 1 97 ? 30.833 -0.559 -37.045 1.00 83.19 97 VAL A N 1
ATOM 795 C CA . VAL A 1 97 ? 30.114 -1.282 -38.103 1.00 83.19 97 VAL A CA 1
ATOM 796 C C . VAL A 1 97 ? 30.565 -0.702 -39.437 1.00 83.19 97 VAL A C 1
ATOM 798 O O . VAL A 1 97 ? 30.239 0.439 -39.754 1.00 83.19 97 VAL A O 1
ATOM 801 N N . LEU A 1 98 ? 31.349 -1.469 -40.193 1.00 84.06 98 LEU A N 1
ATOM 802 C CA . LEU A 1 98 ? 31.807 -1.082 -41.527 1.00 84.06 98 LEU A CA 1
ATOM 803 C C . LEU A 1 98 ? 30.808 -1.598 -42.569 1.00 84.06 98 LEU A C 1
ATOM 805 O O . LEU A 1 98 ? 30.491 -2.784 -42.591 1.00 84.06 98 LEU A O 1
ATOM 809 N N . GLN A 1 99 ? 30.299 -0.705 -43.421 1.00 77.44 99 GLN A N 1
ATOM 810 C CA . GLN A 1 99 ? 29.261 -1.024 -44.412 1.00 77.44 99 GLN A CA 1
ATOM 811 C C . GLN A 1 99 ? 29.812 -1.747 -45.652 1.00 77.44 99 GLN A C 1
ATOM 813 O O . GLN A 1 99 ? 29.075 -2.431 -46.359 1.00 77.44 99 GLN A O 1
ATOM 818 N N . ARG A 1 100 ? 31.114 -1.612 -45.913 1.00 75.00 100 ARG A N 1
ATOM 819 C CA . ARG A 1 100 ? 31.835 -2.338 -46.955 1.00 75.00 100 ARG A CA 1
ATOM 820 C C . ARG A 1 100 ? 33.253 -2.587 -46.457 1.00 75.00 100 ARG A C 1
ATOM 822 O O . ARG A 1 100 ? 33.906 -1.666 -45.971 1.00 75.00 100 ARG A O 1
ATOM 829 N N . ILE A 1 101 ? 33.706 -3.830 -46.554 1.00 69.81 101 ILE A N 1
ATOM 830 C CA . ILE A 1 101 ? 35.128 -4.149 -46.445 1.00 69.81 101 ILE A CA 1
ATOM 831 C C . ILE A 1 101 ? 35.705 -3.784 -47.808 1.00 69.81 101 ILE A C 1
ATOM 833 O O . ILE A 1 101 ? 35.186 -4.240 -48.825 1.00 69.81 101 ILE A O 1
ATOM 837 N N . SER A 1 102 ? 36.700 -2.904 -47.850 1.00 69.12 102 SER A N 1
ATOM 838 C CA . SER A 1 102 ? 37.446 -2.650 -49.080 1.00 69.12 102 SER A CA 1
ATOM 839 C C . SER A 1 102 ? 37.994 -3.991 -49.570 1.00 69.12 102 SER A C 1
ATOM 841 O O . SER A 1 102 ? 38.826 -4.590 -48.889 1.00 69.12 102 SER A O 1
ATOM 843 N N . GLU A 1 103 ? 37.495 -4.502 -50.694 1.00 70.50 103 GLU A N 1
ATOM 844 C CA . GLU A 1 103 ? 38.093 -5.670 -51.336 1.00 70.50 103 GLU A CA 1
ATOM 845 C C . GLU A 1 103 ? 39.480 -5.250 -51.820 1.00 70.50 103 GLU A C 1
ATOM 847 O O . GLU A 1 103 ? 39.611 -4.330 -52.627 1.00 70.50 103 GLU A O 1
ATOM 852 N N . ILE A 1 104 ? 40.522 -5.866 -51.261 1.00 69.88 104 ILE A N 1
ATOM 853 C CA . ILE A 1 104 ? 41.896 -5.642 -51.707 1.00 69.88 104 ILE A CA 1
ATOM 854 C C . ILE A 1 104 ? 41.999 -6.281 -53.090 1.00 69.88 104 ILE A C 1
ATOM 856 O O . ILE A 1 104 ? 41.873 -7.500 -53.214 1.00 69.88 104 ILE A O 1
ATOM 860 N N . SER A 1 105 ? 42.195 -5.473 -54.132 1.00 71.94 105 SER A N 1
ATOM 861 C CA . SER A 1 105 ? 42.440 -5.999 -55.473 1.00 71.94 105 SER A CA 1
ATOM 862 C C . SER A 1 105 ? 43.912 -6.396 -55.611 1.00 71.94 105 SER A C 1
ATOM 864 O O . SER A 1 105 ? 44.782 -5.817 -54.961 1.00 71.94 105 SER A O 1
ATOM 866 N N . GLU A 1 106 ? 44.236 -7.348 -56.491 1.00 69.75 106 GLU A N 1
ATOM 867 C CA . GLU A 1 106 ? 45.637 -7.742 -56.742 1.00 69.75 106 GLU A CA 1
ATOM 868 C C . GLU A 1 106 ? 46.526 -6.551 -57.149 1.00 69.75 106 GLU A C 1
ATOM 870 O O . GLU A 1 106 ? 47.728 -6.551 -56.894 1.00 69.75 106 GLU A O 1
ATOM 875 N N . LYS A 1 107 ? 45.936 -5.495 -57.725 1.00 66.31 107 LYS A N 1
ATOM 876 C CA . LYS A 1 107 ? 46.637 -4.254 -58.086 1.00 66.31 107 LYS A CA 1
ATOM 877 C C . LYS A 1 107 ? 47.046 -3.418 -56.874 1.00 66.31 107 LYS A C 1
ATOM 879 O O . LYS A 1 107 ? 48.053 -2.722 -56.950 1.00 66.31 107 LYS A O 1
ATOM 884 N N . ASP A 1 108 ? 46.311 -3.503 -55.767 1.00 74.88 108 ASP A N 1
ATOM 885 C CA . ASP A 1 108 ? 46.626 -2.789 -54.523 1.00 74.88 108 ASP A CA 1
ATOM 886 C C . ASP A 1 108 ? 47.814 -3.422 -53.774 1.00 74.88 108 ASP A C 1
ATOM 888 O O . ASP A 1 108 ? 48.410 -2.783 -52.908 1.00 74.88 108 ASP A O 1
ATOM 892 N N . LEU A 1 109 ? 48.196 -4.656 -54.138 1.00 76.00 109 LEU A N 1
ATOM 893 C CA . LEU A 1 109 ? 49.400 -5.341 -53.650 1.00 76.00 109 LEU A CA 1
ATOM 894 C C . LEU A 1 109 ? 50.670 -4.931 -54.416 1.00 76.00 109 LEU A C 1
ATOM 896 O O . LEU A 1 109 ? 51.781 -5.251 -53.988 1.00 76.00 109 LEU A O 1
ATOM 900 N N . ILE A 1 110 ? 50.532 -4.237 -55.550 1.00 77.38 110 ILE A N 1
ATOM 901 C CA . ILE A 1 110 ? 51.665 -3.805 -56.369 1.00 77.38 110 ILE A CA 1
ATOM 902 C C . ILE A 1 110 ? 52.181 -2.466 -55.840 1.00 77.38 110 ILE A C 1
ATOM 904 O O . ILE A 1 110 ? 51.459 -1.472 -55.760 1.00 77.38 110 ILE A O 1
ATOM 908 N N . GLN A 1 111 ? 53.467 -2.429 -55.495 1.00 77.75 111 GLN A N 1
ATOM 909 C CA . GLN A 1 111 ? 54.116 -1.253 -54.927 1.00 77.75 111 GLN A CA 1
ATOM 910 C C . GLN A 1 111 ? 54.132 -0.089 -55.934 1.00 77.75 111 GLN A C 1
ATOM 912 O O . GLN A 1 111 ? 54.707 -0.203 -57.020 1.00 77.75 111 GLN A O 1
ATOM 917 N N . LYS A 1 112 ? 53.514 1.043 -55.576 1.00 75.38 112 LYS A N 1
ATOM 918 C CA . LYS A 1 112 ? 53.521 2.252 -56.413 1.00 75.38 112 LYS A CA 1
ATOM 919 C C . LYS A 1 112 ? 54.937 2.829 -56.467 1.00 75.38 112 LYS A C 1
ATOM 921 O O . LYS A 1 112 ? 55.495 3.176 -55.430 1.00 75.38 112 LYS A O 1
ATOM 926 N N . LYS A 1 113 ? 55.507 2.935 -57.669 1.00 73.62 113 LYS A N 1
ATOM 927 C CA . LYS A 1 113 ? 56.773 3.638 -57.921 1.00 73.62 113 LYS A CA 1
ATOM 928 C C . LYS A 1 113 ? 56.466 5.014 -58.499 1.00 73.62 113 LYS A C 1
ATOM 930 O O . LYS A 1 113 ? 55.727 5.107 -59.476 1.00 73.62 113 LYS A O 1
ATOM 935 N N . GLU A 1 114 ? 57.026 6.058 -57.899 1.00 69.31 114 GLU A N 1
ATOM 936 C CA . GLU A 1 114 ? 56.979 7.401 -58.473 1.00 69.31 114 GLU A CA 1
ATOM 937 C C . GLU A 1 114 ? 57.879 7.444 -59.710 1.00 69.31 114 GLU A C 1
ATOM 939 O O . GLU A 1 114 ? 59.076 7.169 -59.641 1.00 69.31 114 GLU A O 1
ATOM 944 N N . VAL A 1 115 ? 57.280 7.760 -60.852 1.00 76.06 115 VAL A N 1
ATOM 945 C CA . VAL A 1 115 ? 57.988 8.104 -62.084 1.00 76.06 115 VAL A CA 1
ATOM 946 C C . VAL A 1 115 ? 57.645 9.549 -62.417 1.00 76.06 115 VAL A C 1
ATOM 948 O O . VAL A 1 115 ? 56.474 9.927 -62.418 1.00 76.06 115 VAL A O 1
ATOM 951 N N . ILE A 1 116 ? 58.678 10.358 -62.642 1.00 58.69 116 ILE A N 1
ATOM 952 C CA . ILE A 1 116 ? 58.558 11.750 -63.081 1.00 58.69 116 ILE A CA 1
ATOM 953 C C . ILE A 1 116 ? 58.362 11.712 -64.603 1.00 58.69 116 ILE A C 1
ATOM 955 O O . ILE A 1 116 ? 59.134 11.036 -65.285 1.00 58.69 116 ILE A O 1
ATOM 959 N N . ILE A 1 117 ? 57.306 12.364 -65.103 1.00 57.31 117 ILE A N 1
ATOM 960 C CA . ILE A 1 117 ? 56.950 12.438 -66.534 1.00 57.31 117 ILE A CA 1
ATOM 961 C C . ILE A 1 117 ? 57.766 13.533 -67.215 1.00 57.31 117 ILE A C 1
ATOM 963 O O . ILE A 1 117 ? 57.820 14.644 -66.642 1.00 57.31 117 ILE A O 1
#

Sequence (117 aa):
DAVIATIKKSKATTEALESLVKKFKLTRRQAQAVLETRLQQLTSLEQEKLKKEYKDLKQKISEFEKILKDIKNVLKIIVKEVNELKNKYGDNRRTYVLQRISEISEKDLIQKKEVII

Foldseek 3Di:
DVLVVLCVVDPDPVSSLVSCCVVVVDDSVVSVVVVVDDPVCVDPVNVVVVVVVVVVVVVVVVVVVVCVVDPVNVVVVVVVVVVVCCVVPNDDDPDDDDPDDPDCDPVNVDDDDDDDD

pLDDT: mean 87.02, std 8.06, range [57.31, 95.81]

InterPro domains:
  IPR002205 DNA topoisomerase, type IIA, domain A [PF00521] (1-82)
  IPR002205 DNA topoisomerase, type IIA, domain A [PS52040] (1-109)
  IPR013757 DNA topoisomerase, type IIA, alpha-helical domain superfamily [G3DSA:1.10.268.10] (1-96)
  IPR013760 DNA topoisomerase, type IIA-like domain superfamily [SSF56719] (2-97)
  IPR050220 Type II DNA Topoisomerases [PTHR43493] (1-117)

Secondary structure (DSSP, 8-state):
-HHHHHHHH-SSHHHHHHHHHHHH---HHHHHHHHT--GGGGSHHHHHHHHHHHHHHHHHHHHHHHHHH-HHHHHHHHHHHHHHHHHHH----SS---S------GGGGSPPPP---

Organism: NCBI:txid412755

Radius of gyration: 36.62 Å; chains: 1; bounding box: 81×28×97 Å